Protein AF-A0A7X7QWV7-F1 (afdb_monomer)

Radius of gyration: 15.11 Å; Cα contacts (8 Å, |Δi|>4): 47; chains: 1; bounding box: 38×24×40 Å

Sequence (86 aa):
NICVSSGIPAGIAYLTTAIIVITKGFMNMKKNPFLLPLTCSVTAYFIQGMFNISNNGIAFIFYILMGVIIALSKSNSNKIKLKDNT

Foldseek 3Di:
DCCVPPHPVVVVVVVVLLVVLLVLLVVCCVPPVVSVVLSVVLVVLVVVCVVCVPCPPVVVVSVVSSVVSVVVSVVVVVVVVVVVVD

Mean predicted aligned error: 9.84 Å

pLDDT: mean 70.38, std 12.27, range [39.22, 84.94]

Solvent-accessible surface area (backbone atoms only — not comparable to full-atom values): 4888 Å² total; per-residue (Å²): 107,51,76,85,73,58,37,71,65,52,55,49,54,50,51,53,51,51,52,52,53,44,52,52,24,60,71,44,26,89,80,37,71,73,36,48,63,51,37,50,50,50,50,54,51,48,56,49,45,74,78,44,61,76,55,72,75,56,52,58,55,50,54,52,52,51,51,50,50,51,50,57,53,49,54,51,57,52,55,52,55,56,63,76,74,109

Structure (mmCIF, N/CA/C/O backbone):
data_AF-A0A7X7QWV7-F1
#
_entry.id   AF-A0A7X7QWV7-F1
#
loop_
_atom_site.group_PDB
_atom_site.id
_atom_site.type_symbol
_atom_site.label_atom_id
_atom_site.label_alt_id
_atom_site.label_comp_id
_atom_site.label_asym_id
_atom_site.label_entity_id
_atom_site.label_seq_id
_atom_site.pdbx_PDB_ins_code
_atom_site.Cartn_x
_atom_site.Cartn_y
_atom_site.Cartn_z
_atom_site.occupancy
_atom_site.B_iso_or_equiv
_atom_site.auth_seq_id
_atom_site.auth_comp_id
_atom_site.auth_asym_id
_atom_site.auth_atom_id
_atom_site.pdbx_PDB_model_num
ATOM 1 N N . ASN A 1 1 ? 8.542 2.113 -16.753 1.00 41.31 1 ASN A N 1
ATOM 2 C CA . ASN A 1 1 ? 8.901 3.432 -17.340 1.00 41.31 1 ASN A CA 1
ATOM 3 C C . ASN A 1 1 ? 8.330 4.593 -16.521 1.00 41.31 1 ASN A C 1
ATOM 5 O O . ASN A 1 1 ? 7.487 5.323 -17.013 1.00 41.31 1 ASN A O 1
ATOM 9 N N . ILE A 1 2 ? 8.763 4.778 -15.267 1.0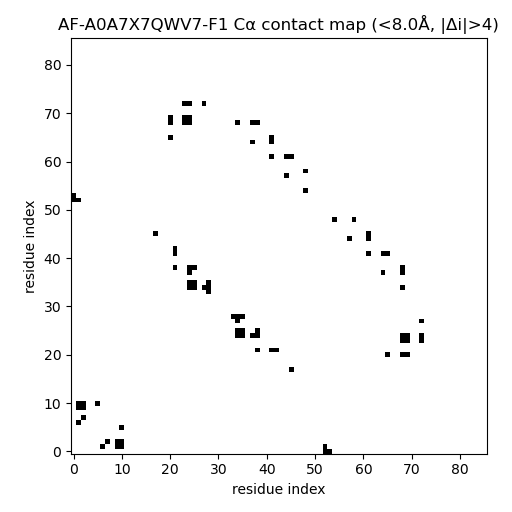0 45.84 2 ILE A N 1
ATOM 10 C CA . ILE A 1 2 ? 8.223 5.849 -14.394 1.00 45.84 2 ILE A CA 1
ATOM 11 C C . ILE A 1 2 ? 9.359 6.744 -13.868 1.00 45.84 2 ILE A C 1
ATOM 13 O O . ILE A 1 2 ? 9.263 7.965 -13.929 1.00 45.84 2 ILE A O 1
ATOM 17 N N . CYS A 1 3 ? 10.506 6.155 -13.505 1.00 39.22 3 CYS A N 1
ATOM 18 C CA . CYS A 1 3 ? 11.705 6.895 -13.084 1.00 39.22 3 CYS A CA 1
ATOM 19 C C . CYS A 1 3 ? 12.386 7.706 -14.201 1.00 39.22 3 CYS A C 1
ATOM 21 O O . CYS A 1 3 ? 13.078 8.670 -13.904 1.00 39.22 3 CYS A O 1
ATOM 23 N N . VAL A 1 4 ? 12.171 7.349 -15.472 1.00 41.44 4 VAL A N 1
ATOM 24 C CA . VAL A 1 4 ? 12.744 8.058 -16.634 1.00 41.44 4 VAL A CA 1
ATOM 25 C C . VAL A 1 4 ? 11.801 9.095 -17.249 1.00 41.44 4 VAL A C 1
ATOM 27 O O . VAL A 1 4 ? 12.270 9.981 -17.948 1.00 41.44 4 VAL A O 1
ATOM 30 N N . SER A 1 5 ? 10.490 9.020 -16.981 1.00 47.16 5 SER A N 1
ATOM 31 C CA . SER A 1 5 ? 9.493 9.872 -17.653 1.00 47.16 5 SER A CA 1
ATOM 32 C C . SER A 1 5 ? 8.828 10.905 -16.742 1.00 47.16 5 SER A C 1
ATOM 34 O O . SER A 1 5 ? 8.350 11.916 -17.244 1.00 47.16 5 SER A O 1
ATOM 36 N N . SER A 1 6 ? 8.771 10.669 -15.428 1.00 52.22 6 SER A N 1
ATOM 37 C CA . SER A 1 6 ? 8.061 11.548 -14.478 1.00 52.22 6 SER A CA 1
ATOM 38 C C . SER A 1 6 ? 8.989 12.194 -13.441 1.00 52.22 6 SER A C 1
ATOM 40 O O . SER A 1 6 ? 8.547 12.990 -12.615 1.00 52.22 6 SER A O 1
ATOM 42 N N . GLY A 1 7 ? 10.283 11.863 -13.503 1.00 55.19 7 GLY A N 1
ATOM 43 C CA . GLY A 1 7 ? 11.322 12.384 -12.624 1.00 55.19 7 GLY A CA 1
ATOM 44 C C . GLY A 1 7 ? 11.265 11.855 -11.185 1.00 55.19 7 GLY A C 1
ATOM 45 O O . GLY A 1 7 ? 10.319 11.200 -10.746 1.00 55.19 7 GLY A O 1
ATOM 46 N N . ILE A 1 8 ? 12.305 12.205 -10.428 1.00 59.84 8 ILE A N 1
ATOM 47 C CA . ILE A 1 8 ? 12.455 11.980 -8.980 1.00 59.84 8 ILE A CA 1
ATOM 48 C C . ILE A 1 8 ? 11.202 12.365 -8.151 1.00 59.84 8 ILE A C 1
ATOM 50 O O . ILE A 1 8 ? 10.872 11.613 -7.230 1.00 59.84 8 ILE A O 1
ATOM 54 N N . PRO A 1 9 ? 10.440 13.441 -8.469 1.00 64.81 9 PRO A N 1
ATOM 55 C CA . PRO A 1 9 ? 9.266 13.831 -7.680 1.00 64.81 9 PRO A CA 1
ATOM 56 C C . PRO A 1 9 ? 8.157 12.773 -7.654 1.00 64.81 9 PRO A C 1
ATOM 58 O O . PRO A 1 9 ? 7.571 12.513 -6.603 1.00 64.81 9 PRO A O 1
ATOM 61 N N . ALA A 1 10 ? 7.886 12.127 -8.791 1.00 64.25 10 ALA A N 1
ATOM 62 C CA . ALA A 1 10 ? 6.844 11.106 -8.886 1.00 64.25 10 ALA A CA 1
ATOM 63 C C . ALA A 1 10 ? 7.223 9.834 -8.112 1.00 64.25 10 ALA A C 1
ATOM 65 O O . ALA A 1 10 ? 6.373 9.227 -7.459 1.00 64.25 10 ALA A O 1
ATOM 66 N N . GLY A 1 11 ? 8.510 9.470 -8.123 1.00 65.31 11 GLY A N 1
ATOM 67 C CA . GLY A 1 11 ? 9.033 8.368 -7.315 1.00 65.31 11 GLY A CA 1
ATOM 68 C C . GLY A 1 11 ? 8.866 8.623 -5.816 1.00 65.31 11 GLY A C 1
ATOM 69 O O . GLY A 1 11 ? 8.401 7.744 -5.091 1.00 65.31 11 GLY A O 1
ATOM 70 N N . ILE A 1 12 ? 9.159 9.845 -5.360 1.00 70.12 12 ILE A N 1
ATOM 71 C CA . ILE A 1 12 ? 8.992 10.243 -3.954 1.00 70.12 12 ILE A CA 1
ATOM 72 C C . ILE A 1 12 ? 7.515 10.210 -3.552 1.00 70.12 12 ILE A C 1
ATOM 74 O O . ILE A 1 12 ? 7.178 9.614 -2.529 1.00 70.12 12 ILE A O 1
ATOM 78 N N . ALA A 1 13 ? 6.613 10.783 -4.354 1.00 72.94 13 ALA A N 1
ATOM 79 C CA . ALA A 1 13 ? 5.178 10.770 -4.058 1.00 72.94 13 ALA A CA 1
ATOM 80 C C . ALA A 1 13 ? 4.625 9.336 -3.943 1.00 72.94 13 ALA A C 1
ATOM 82 O O . ALA A 1 13 ? 3.848 9.033 -3.031 1.00 72.94 13 ALA A O 1
ATOM 83 N N . TYR A 1 14 ? 5.078 8.435 -4.818 1.00 71.94 14 TYR A N 1
ATOM 84 C CA . TYR A 1 14 ? 4.711 7.022 -4.779 1.00 71.94 14 TYR A CA 1
ATOM 85 C C . TYR A 1 14 ? 5.222 6.328 -3.509 1.00 71.94 14 TYR A C 1
ATOM 87 O O . TYR A 1 14 ? 4.450 5.670 -2.808 1.00 71.94 14 TYR A O 1
ATOM 95 N N . LEU A 1 15 ? 6.498 6.535 -3.169 1.00 76.50 15 LEU A N 1
ATOM 96 C CA . LEU A 1 15 ? 7.126 5.984 -1.966 1.00 76.50 15 LEU A CA 1
ATOM 97 C C . LEU A 1 15 ? 6.402 6.452 -0.696 1.00 76.50 15 LEU A C 1
ATOM 99 O O . LEU A 1 15 ? 6.063 5.652 0.174 1.00 76.50 15 LEU A O 1
ATOM 103 N N . THR A 1 16 ? 6.108 7.750 -0.623 1.00 79.81 16 THR A N 1
ATOM 104 C CA . THR A 1 16 ? 5.444 8.363 0.534 1.00 79.81 16 THR A 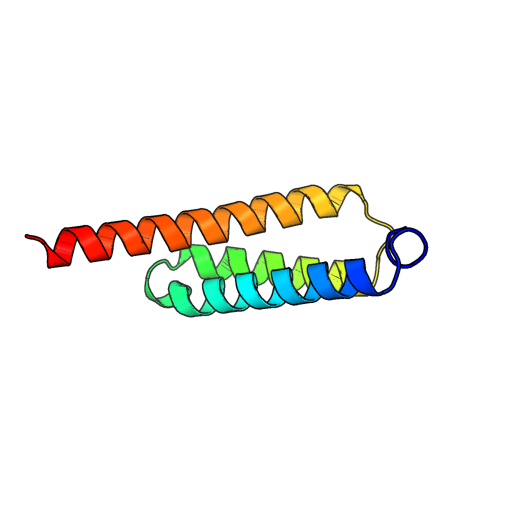CA 1
ATOM 105 C C . THR A 1 16 ? 4.030 7.810 0.700 1.00 79.81 16 THR A C 1
ATOM 107 O O . THR A 1 16 ? 3.633 7.427 1.800 1.00 79.81 16 THR A O 1
ATOM 110 N N . THR A 1 17 ? 3.284 7.684 -0.402 1.00 79.12 17 THR A N 1
ATOM 111 C CA . THR A 1 17 ? 1.930 7.112 -0.393 1.00 79.12 17 THR A CA 1
ATOM 112 C C . THR A 1 17 ? 1.955 5.650 0.062 1.00 79.12 17 THR A C 1
ATOM 114 O O . THR A 1 17 ? 1.176 5.270 0.938 1.00 79.12 17 THR A O 1
ATOM 117 N N . ALA A 1 18 ? 2.890 4.845 -0.456 1.00 79.69 18 ALA A N 1
ATOM 118 C CA . ALA A 1 18 ? 3.114 3.458 -0.039 1.00 79.69 18 ALA A CA 1
ATOM 119 C C . ALA A 1 18 ? 3.351 3.315 1.460 1.00 79.69 18 ALA 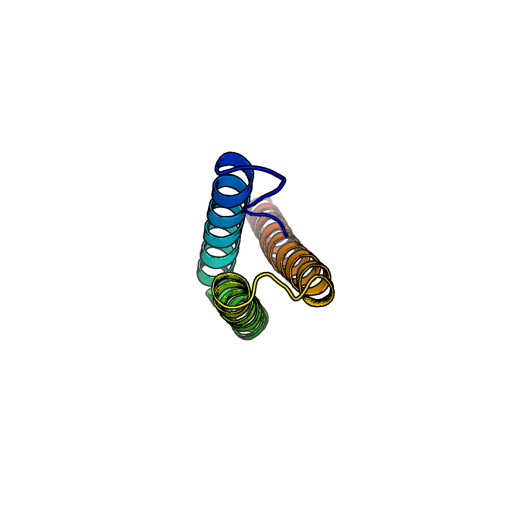A C 1
ATOM 121 O O . ALA A 1 18 ? 2.642 2.554 2.126 1.00 79.69 18 ALA A O 1
ATOM 122 N N . ILE A 1 19 ? 4.277 4.100 2.004 1.00 82.88 19 ILE A N 1
ATOM 123 C CA . ILE A 1 19 ? 4.612 4.068 3.428 1.00 82.88 19 ILE A CA 1
ATOM 124 C C . ILE A 1 19 ? 3.392 4.435 4.285 1.00 82.88 19 ILE A C 1
ATOM 126 O O . ILE A 1 19 ? 3.108 3.750 5.272 1.00 82.88 19 ILE A O 1
ATOM 130 N N . ILE A 1 20 ? 2.624 5.461 3.900 1.00 83.69 20 ILE A N 1
ATOM 131 C CA . ILE A 1 20 ? 1.424 5.882 4.639 1.00 83.69 20 ILE A CA 1
ATOM 132 C C . ILE A 1 20 ? 0.376 4.763 4.675 1.00 83.69 20 ILE A C 1
ATOM 134 O O . ILE A 1 20 ? -0.173 4.470 5.742 1.00 83.69 20 ILE A O 1
ATOM 138 N N . VAL A 1 21 ? 0.094 4.122 3.537 1.00 83.25 21 VAL A N 1
ATOM 139 C CA . VAL A 1 21 ? -0.929 3.065 3.473 1.00 83.25 21 VAL A CA 1
ATOM 140 C C . VAL A 1 21 ? -0.493 1.815 4.227 1.00 83.25 21 VAL A C 1
ATOM 142 O O . VAL A 1 21 ? -1.302 1.261 4.972 1.00 83.25 21 VAL A O 1
ATOM 145 N N . ILE A 1 22 ? 0.775 1.411 4.116 1.00 82.81 22 ILE A N 1
ATOM 146 C CA . ILE A 1 22 ? 1.318 0.272 4.870 1.00 82.81 22 ILE A CA 1
ATOM 147 C C . ILE A 1 22 ? 1.221 0.543 6.375 1.00 82.81 22 ILE A C 1
ATOM 149 O O . ILE A 1 22 ? 0.696 -0.285 7.120 1.00 82.81 22 ILE A O 1
ATOM 153 N N . THR A 1 23 ? 1.635 1.733 6.819 1.00 81.81 23 THR A N 1
ATOM 154 C CA . THR A 1 23 ? 1.578 2.121 8.236 1.00 81.81 23 THR A CA 1
ATOM 155 C C . THR A 1 23 ? 0.137 2.118 8.749 1.00 81.81 23 THR A C 1
ATOM 157 O O . THR A 1 23 ? -0.148 1.558 9.809 1.00 81.81 23 THR A O 1
ATOM 160 N N . LYS A 1 24 ? -0.814 2.662 7.977 1.00 80.38 24 LYS A N 1
ATOM 161 C CA . LYS A 1 24 ? -2.239 2.630 8.346 1.00 80.38 24 LYS A CA 1
ATOM 162 C C . LYS A 1 24 ? -2.838 1.226 8.334 1.00 80.38 24 LYS A C 1
ATOM 164 O O . LYS A 1 24 ? -3.713 0.956 9.163 1.00 80.38 24 LYS A O 1
ATOM 169 N N . GLY A 1 25 ? -2.388 0.355 7.433 1.00 79.38 25 GLY A N 1
ATOM 170 C CA . GLY A 1 25 ? -2.759 -1.058 7.399 1.00 79.38 25 GLY A CA 1
ATOM 171 C C . GLY A 1 25 ? -2.330 -1.767 8.681 1.00 79.38 25 GLY A C 1
ATOM 172 O O . GLY A 1 25 ? -3.178 -2.308 9.392 1.00 79.38 25 GLY A O 1
ATOM 173 N N . PHE A 1 26 ? -1.052 -1.643 9.052 1.00 79.50 26 PHE A N 1
ATOM 174 C CA . PHE A 1 26 ? -0.501 -2.208 10.289 1.00 79.50 26 PHE A CA 1
ATOM 175 C C . PHE A 1 26 ? -1.174 -1.662 11.554 1.00 79.50 26 PHE A C 1
ATOM 177 O O . PHE A 1 26 ? -1.564 -2.440 12.425 1.00 79.50 26 PHE A O 1
ATOM 184 N N . MET A 1 27 ? -1.393 -0.347 11.655 1.00 79.19 27 MET A N 1
ATOM 185 C CA . M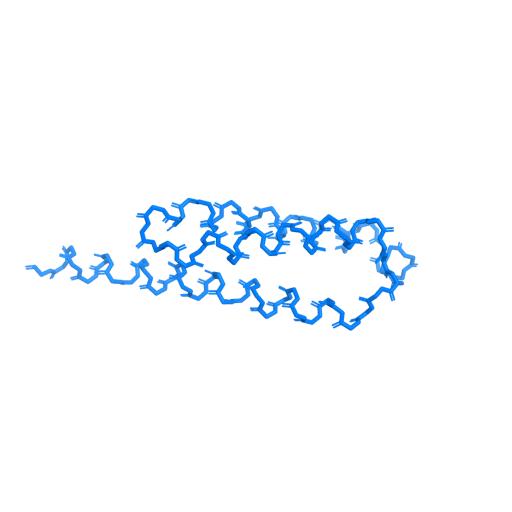ET A 1 27 ? -2.057 0.250 12.825 1.00 79.19 27 MET A CA 1
ATOM 186 C C . MET A 1 27 ? -3.503 -0.239 13.009 1.00 79.19 27 MET A C 1
ATOM 188 O O . MET A 1 27 ? -3.985 -0.326 14.139 1.00 79.19 27 MET A O 1
ATOM 192 N N . ASN A 1 28 ? -4.204 -0.571 11.919 1.00 75.81 28 ASN A N 1
ATOM 193 C CA . ASN A 1 28 ? -5.590 -1.042 11.969 1.00 75.81 28 ASN A CA 1
ATOM 194 C C . ASN A 1 28 ? -5.733 -2.575 11.959 1.00 75.81 28 ASN A C 1
ATOM 196 O O . ASN A 1 28 ? -6.852 -3.062 12.135 1.00 75.81 28 ASN A O 1
ATOM 200 N N . MET A 1 29 ? -4.640 -3.342 11.848 1.00 73.75 29 MET A N 1
ATOM 201 C CA . MET A 1 29 ? -4.677 -4.815 11.911 1.00 73.75 29 MET A CA 1
ATOM 202 C C . MET A 1 29 ? -5.307 -5.343 13.199 1.00 73.75 29 MET A C 1
ATOM 204 O O . MET A 1 29 ? -6.038 -6.327 13.156 1.00 73.75 29 MET A O 1
ATOM 208 N N . LYS A 1 30 ? -5.095 -4.664 14.337 1.00 67.19 30 LYS A N 1
ATOM 209 C CA . LYS A 1 30 ? -5.698 -5.059 15.624 1.00 67.19 30 LYS A CA 1
ATOM 210 C C . LYS A 1 30 ? -7.232 -5.029 15.613 1.00 67.19 30 LYS A C 1
ATOM 212 O O . LYS A 1 30 ? -7.848 -5.657 16.464 1.00 67.19 30 LYS A O 1
ATOM 217 N N . LYS A 1 31 ? -7.850 -4.290 14.684 1.00 70.19 31 LYS A N 1
ATOM 218 C CA . LYS A 1 31 ? -9.311 -4.133 14.589 1.00 70.19 31 LYS A CA 1
ATOM 219 C C . LYS A 1 31 ? -9.947 -5.036 13.537 1.00 70.19 31 LYS A C 1
ATOM 221 O O . LYS A 1 31 ? -11.122 -5.351 13.665 1.00 70.19 31 LYS A O 1
ATOM 226 N N . ASN A 1 32 ? -9.214 -5.418 12.490 1.00 69.19 32 ASN A N 1
ATOM 227 C CA . ASN A 1 32 ? -9.710 -6.314 11.446 1.00 69.19 32 ASN A CA 1
ATOM 228 C C . ASN A 1 32 ? -8.589 -7.257 10.975 1.00 69.19 32 ASN A C 1
ATOM 230 O O . ASN A 1 32 ? -7.661 -6.790 10.309 1.00 69.19 32 ASN A O 1
ATOM 234 N N . PRO A 1 33 ? -8.683 -8.575 11.237 1.00 74.31 33 PRO A N 1
ATOM 235 C CA . PRO A 1 33 ? -7.648 -9.536 10.848 1.00 74.31 33 PRO A CA 1
ATOM 236 C C . PRO A 1 33 ? -7.475 -9.641 9.323 1.00 74.31 33 PRO A C 1
ATOM 238 O O . PRO A 1 33 ? -6.390 -9.962 8.853 1.00 74.31 33 PRO A O 1
ATOM 241 N N . PHE A 1 34 ? -8.493 -9.270 8.535 1.00 74.31 34 PHE A N 1
ATOM 242 C CA . PHE A 1 34 ? -8.412 -9.190 7.069 1.00 74.31 34 PHE A CA 1
ATOM 243 C C . PHE A 1 34 ? -7.415 -8.142 6.547 1.00 74.31 34 PHE A C 1
ATOM 245 O O . PHE A 1 34 ? -6.949 -8.259 5.416 1.00 74.31 34 PHE A O 1
ATOM 252 N N . LEU A 1 35 ? -7.037 -7.143 7.354 1.00 75.75 35 LEU A N 1
ATOM 253 C CA . LEU A 1 35 ? -6.012 -6.163 6.972 1.00 75.75 35 LEU A CA 1
ATOM 254 C C . LEU A 1 35 ? -4.600 -6.763 6.972 1.00 75.75 35 LEU A C 1
ATOM 256 O O . LEU A 1 35 ? -3.729 -6.226 6.289 1.00 75.75 35 LEU A O 1
ATOM 260 N N . LEU A 1 36 ? -4.368 -7.867 7.694 1.00 78.75 36 LEU A N 1
ATOM 261 C CA . LEU A 1 36 ? -3.071 -8.547 7.765 1.00 78.75 36 LEU A CA 1
ATOM 262 C C . LEU A 1 36 ? -2.605 -9.061 6.389 1.00 78.75 36 LEU A C 1
ATOM 264 O O . LEU A 1 36 ? -1.573 -8.582 5.905 1.00 78.75 36 LEU A O 1
ATOM 268 N N . PRO A 1 37 ? -3.358 -9.949 5.707 1.00 82.00 37 PRO A N 1
ATOM 269 C CA . PRO A 1 37 ? -2.969 -10.439 4.386 1.00 82.00 37 PRO A CA 1
ATOM 270 C C . PRO A 1 37 ? -2.973 -9.329 3.326 1.00 82.00 37 PRO A C 1
ATOM 272 O O . PRO A 1 37 ? -2.117 -9.325 2.445 1.00 82.00 37 PRO A O 1
ATOM 275 N N . LEU A 1 38 ? -3.872 -8.343 3.436 1.00 82.25 38 LEU A N 1
ATOM 276 C CA . LEU A 1 38 ? -3.954 -7.209 2.506 1.00 82.25 38 LEU A CA 1
ATOM 277 C C . LEU A 1 38 ? -2.710 -6.317 2.577 1.00 82.25 38 LEU A C 1
ATOM 279 O O . LEU 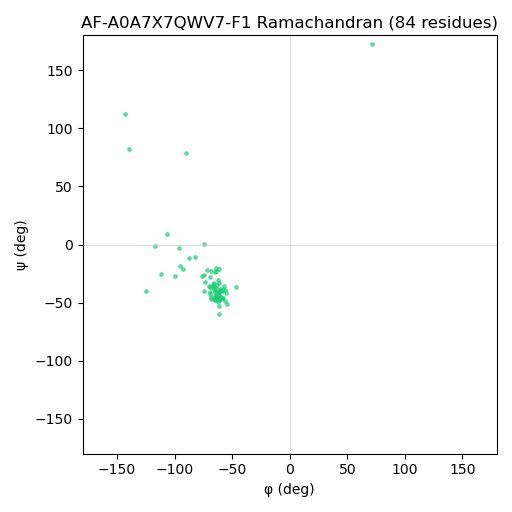A 1 38 ? -2.115 -5.993 1.552 1.00 82.25 38 LEU A O 1
ATOM 283 N N . THR A 1 39 ? -2.273 -5.964 3.786 1.00 82.56 39 THR A N 1
ATOM 284 C CA . THR A 1 39 ? -1.071 -5.139 3.982 1.00 82.56 39 THR A CA 1
ATOM 285 C C . THR A 1 39 ? 0.192 -5.911 3.589 1.00 82.56 39 THR A C 1
ATOM 287 O O . THR A 1 39 ? 1.104 -5.334 2.994 1.00 82.56 39 THR A O 1
ATOM 290 N N . CYS A 1 40 ? 0.232 -7.223 3.853 1.00 82.94 40 CYS A N 1
ATOM 291 C CA . CYS A 1 40 ? 1.315 -8.104 3.412 1.00 82.94 40 CYS A CA 1
ATOM 292 C C . CYS A 1 40 ? 1.415 -8.155 1.879 1.00 82.94 40 CYS A C 1
ATOM 294 O O . CYS A 1 40 ? 2.492 -7.930 1.330 1.00 82.94 40 CYS A O 1
ATOM 296 N N . SER A 1 41 ? 0.286 -8.344 1.188 1.00 84.44 41 SER A N 1
ATOM 297 C CA . SER A 1 41 ? 0.220 -8.342 -0.276 1.00 84.44 41 SER A CA 1
ATOM 298 C C . SER A 1 41 ? 0.693 -7.008 -0.863 1.00 84.44 41 SER A C 1
ATOM 300 O O . SER A 1 41 ? 1.564 -6.997 -1.729 1.00 84.44 41 SER A O 1
ATOM 302 N N . VAL A 1 42 ? 0.215 -5.877 -0.331 1.00 83.81 42 VAL A N 1
ATOM 303 C CA . VAL A 1 42 ? 0.649 -4.535 -0.763 1.00 83.81 42 VAL A CA 1
ATOM 304 C C . VAL A 1 42 ? 2.153 -4.328 -0.545 1.00 83.81 42 VAL A C 1
ATOM 306 O O . VAL A 1 42 ? 2.819 -3.768 -1.411 1.00 83.81 42 VAL A O 1
ATOM 309 N N . THR A 1 43 ? 2.712 -4.823 0.562 1.00 82.50 43 THR A N 1
ATOM 310 C CA . THR A 1 43 ? 4.155 -4.727 0.850 1.00 82.50 43 THR A CA 1
ATOM 311 C C . THR A 1 43 ? 4.980 -5.581 -0.113 1.00 82.50 43 THR A C 1
ATOM 313 O O . THR A 1 43 ? 5.966 -5.101 -0.670 1.00 82.50 43 THR A O 1
ATOM 316 N N . ALA A 1 44 ? 4.560 -6.822 -0.366 1.00 82.38 44 ALA A N 1
ATOM 317 C CA 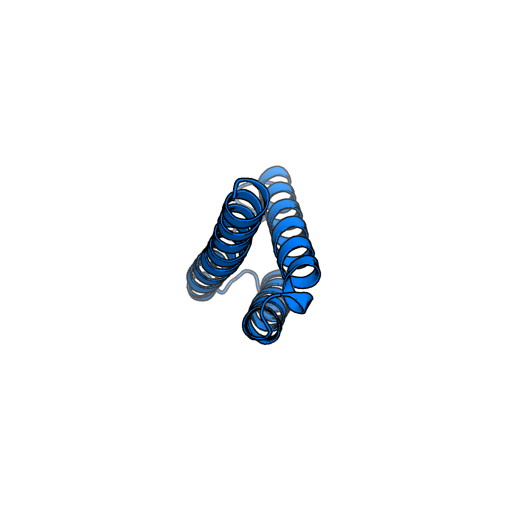. ALA A 1 44 ? 5.222 -7.713 -1.315 1.00 82.38 44 ALA A CA 1
ATOM 318 C C . ALA A 1 44 ? 5.192 -7.140 -2.742 1.00 82.38 44 ALA A C 1
ATOM 320 O O . ALA A 1 44 ? 6.218 -7.128 -3.422 1.00 82.38 44 ALA A O 1
ATOM 321 N N . TYR A 1 45 ? 4.051 -6.584 -3.167 1.00 78.38 45 TYR A N 1
ATOM 322 C CA . TYR A 1 45 ? 3.924 -5.900 -4.457 1.00 78.38 45 TYR A CA 1
ATOM 323 C C . TYR A 1 45 ? 4.786 -4.645 -4.548 1.00 78.38 45 TYR A C 1
ATOM 325 O O . TYR A 1 45 ? 5.369 -4.374 -5.595 1.00 78.38 45 TYR A O 1
ATOM 333 N N . PHE A 1 46 ? 4.902 -3.889 -3.459 1.00 78.75 46 PHE A N 1
ATOM 334 C CA . PHE A 1 46 ? 5.756 -2.712 -3.417 1.00 78.75 46 PHE A CA 1
ATOM 335 C C . PHE A 1 46 ? 7.236 -3.073 -3.584 1.00 78.75 46 PHE A C 1
ATOM 337 O O . PHE A 1 46 ? 7.915 -2.485 -4.425 1.00 78.75 46 PHE A O 1
ATOM 344 N N . ILE A 1 47 ? 7.715 -4.086 -2.853 1.00 79.12 47 ILE A N 1
ATOM 345 C CA . ILE A 1 47 ? 9.080 -4.613 -2.996 1.00 79.12 47 ILE A CA 1
ATOM 346 C C . ILE A 1 47 ? 9.292 -5.113 -4.431 1.00 79.12 47 ILE A C 1
ATOM 348 O O . ILE A 1 47 ? 10.282 -4.760 -5.068 1.00 79.12 47 ILE A O 1
ATOM 352 N N . GLN A 1 48 ? 8.332 -5.857 -4.986 1.00 76.94 48 GLN A N 1
ATOM 353 C CA . GLN A 1 48 ? 8.397 -6.343 -6.365 1.00 76.94 48 GLN A CA 1
ATOM 354 C C . GLN A 1 48 ? 8.468 -5.194 -7.390 1.00 76.94 48 GLN A C 1
ATOM 356 O O . GLN A 1 48 ? 9.235 -5.279 -8.348 1.00 76.94 48 GLN A O 1
ATOM 361 N N . GLY A 1 49 ? 7.740 -4.096 -7.166 1.00 71.88 49 GLY A N 1
ATOM 362 C CA . GLY A 1 49 ? 7.777 -2.896 -8.007 1.00 71.88 49 GLY A CA 1
ATOM 363 C C . GLY A 1 49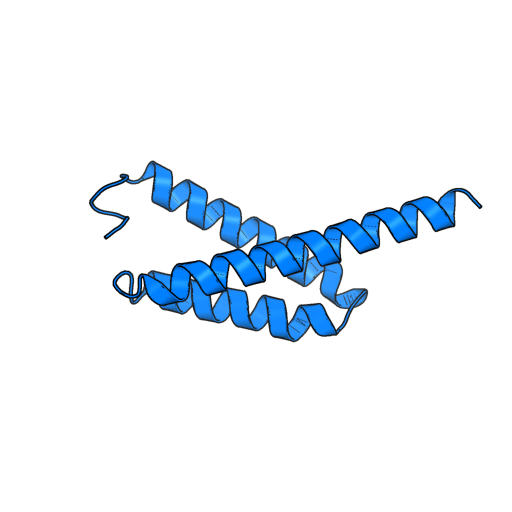 ? 9.088 -2.105 -7.923 1.00 71.88 49 GLY A C 1
ATOM 364 O O . GLY A 1 49 ? 9.472 -1.478 -8.910 1.00 71.88 49 GLY A O 1
ATOM 365 N N . MET A 1 50 ? 9.803 -2.167 -6.792 1.00 69.56 50 MET A N 1
ATOM 366 C CA . MET A 1 50 ? 11.138 -1.561 -6.642 1.00 69.56 50 MET A CA 1
ATOM 367 C C . MET A 1 50 ? 12.203 -2.299 -7.465 1.00 69.56 50 MET A C 1
ATOM 369 O O . MET A 1 50 ? 13.089 -1.659 -8.025 1.00 69.56 50 MET A O 1
ATOM 373 N N . PHE A 1 51 ? 12.103 -3.628 -7.573 1.00 69.94 51 PHE A N 1
ATOM 374 C CA . PHE A 1 51 ? 13.065 -4.449 -8.321 1.00 69.94 51 PHE A CA 1
ATOM 375 C C . PHE A 1 51 ? 12.671 -4.692 -9.787 1.00 69.94 51 PHE A C 1
ATOM 377 O O . PHE A 1 51 ? 13.539 -4.990 -10.605 1.00 69.94 51 PHE A O 1
ATOM 384 N N . ASN A 1 52 ? 11.390 -4.558 -10.154 1.00 67.69 52 ASN A N 1
ATOM 385 C CA . ASN A 1 52 ? 10.921 -4.775 -11.525 1.00 67.69 52 ASN A CA 1
ATOM 386 C C . ASN A 1 52 ? 9.870 -3.735 -11.954 1.00 67.69 52 ASN A C 1
ATOM 388 O O . ASN A 1 52 ? 8.662 -3.975 -11.955 1.00 67.69 52 ASN A O 1
ATOM 392 N N . ILE A 1 53 ? 10.354 -2.566 -12.380 1.00 59.41 53 ILE A N 1
ATOM 393 C CA . ILE A 1 53 ? 9.532 -1.402 -12.756 1.00 59.41 53 ILE A CA 1
ATOM 394 C C . ILE A 1 53 ? 8.818 -1.543 -14.117 1.00 59.41 53 ILE A C 1
ATOM 396 O O . ILE A 1 53 ? 8.149 -0.612 -14.580 1.00 59.41 53 ILE A O 1
ATOM 400 N N . SER A 1 54 ? 9.005 -2.681 -14.794 1.00 52.03 54 SER A N 1
ATOM 401 C CA . SER A 1 54 ? 8.485 -2.948 -16.140 1.00 52.03 54 SER A CA 1
ATOM 402 C C . SER A 1 54 ? 7.068 -3.532 -16.134 1.00 52.03 54 SER A C 1
ATOM 404 O O . SER A 1 54 ? 6.403 -3.564 -17.168 1.00 52.03 54 SER A O 1
ATOM 406 N N . ASN A 1 55 ? 6.553 -3.958 -14.975 1.00 58.25 55 ASN A N 1
ATOM 407 C CA . ASN A 1 55 ? 5.249 -4.610 -14.922 1.00 58.25 55 ASN A CA 1
ATOM 408 C C . ASN A 1 55 ? 4.086 -3.624 -14.716 1.00 58.25 55 ASN A C 1
ATOM 410 O O . ASN A 1 55 ? 3.548 -3.466 -13.618 1.00 58.25 55 ASN A O 1
ATOM 414 N N . ASN A 1 56 ? 3.688 -2.960 -15.804 1.00 59.78 56 ASN A N 1
ATOM 415 C CA . ASN A 1 56 ? 2.631 -1.943 -15.801 1.00 59.78 56 ASN A CA 1
ATOM 416 C C . ASN A 1 56 ? 1.238 -2.505 -15.437 1.00 59.78 56 ASN A C 1
ATOM 418 O O . ASN A 1 56 ? 0.389 -1.766 -14.950 1.00 59.78 56 ASN A O 1
ATOM 422 N N . GLY A 1 57 ? 0.997 -3.807 -15.642 1.00 61.75 57 GLY A N 1
ATOM 423 C CA . GLY A 1 57 ? -0.289 -4.446 -15.332 1.00 61.75 57 GLY A CA 1
ATOM 424 C C . GLY A 1 57 ? -0.532 -4.633 -13.831 1.00 61.75 57 GLY A C 1
ATOM 425 O O . GLY A 1 57 ? -1.662 -4.516 -13.361 1.00 61.75 57 GLY A O 1
ATOM 426 N N . ILE A 1 58 ? 0.533 -4.856 -13.058 1.00 66.31 58 ILE A N 1
ATOM 427 C CA . ILE A 1 58 ? 0.440 -5.093 -11.609 1.00 66.31 58 ILE A CA 1
ATOM 428 C C . ILE A 1 58 ? 0.192 -3.793 -10.835 1.00 66.31 58 ILE A C 1
ATOM 430 O O . ILE A 1 58 ? -0.442 -3.809 -9.778 1.00 66.31 58 ILE A O 1
ATOM 434 N N . ALA A 1 59 ? 0.627 -2.653 -11.378 1.00 70.00 59 ALA A N 1
ATOM 435 C CA . ALA A 1 59 ? 0.447 -1.349 -10.745 1.00 70.00 59 ALA A CA 1
ATOM 436 C C . ALA A 1 59 ? -1.034 -1.047 -10.449 1.00 70.00 59 ALA A C 1
ATOM 438 O O . ALA A 1 59 ? -1.362 -0.561 -9.368 1.00 70.00 59 ALA A O 1
ATOM 439 N N . PHE A 1 60 ? -1.949 -1.406 -11.353 1.00 71.94 60 PHE A N 1
ATOM 440 C CA . PHE A 1 60 ? -3.388 -1.211 -11.145 1.00 71.94 60 PHE A CA 1
ATOM 441 C C . PHE A 1 60 ? -3.919 -1.997 -9.941 1.00 71.94 60 PHE A C 1
ATOM 443 O O . PHE A 1 60 ? -4.663 -1.455 -9.125 1.00 71.94 60 PHE A O 1
ATOM 450 N N . ILE A 1 61 ? -3.492 -3.252 -9.790 1.00 77.94 61 ILE A N 1
ATOM 451 C CA . ILE A 1 61 ? -3.885 -4.118 -8.670 1.00 77.94 61 ILE A CA 1
ATOM 452 C C . ILE A 1 61 ? -3.356 -3.551 -7.349 1.00 77.94 61 ILE A C 1
ATOM 454 O O . ILE A 1 61 ? -4.087 -3.509 -6.358 1.00 77.94 61 ILE A O 1
ATOM 458 N N . PHE A 1 62 ? -2.126 -3.034 -7.347 1.00 79.75 62 PHE A N 1
ATOM 459 C CA . PHE A 1 62 ? -1.546 -2.355 -6.189 1.00 79.75 62 PHE A CA 1
ATOM 460 C C . PHE A 1 62 ? -2.389 -1.149 -5.737 1.00 79.75 62 PHE A C 1
ATOM 462 O O . PHE A 1 62 ? -2.704 -1.030 -4.550 1.00 79.75 62 PHE A O 1
ATOM 469 N N . TYR A 1 63 ? -2.821 -0.292 -6.670 1.00 78.50 63 TYR A N 1
ATOM 470 C CA . TYR A 1 63 ? -3.670 0.861 -6.349 1.00 78.50 63 TYR A CA 1
ATOM 471 C C . TYR A 1 63 ? -5.063 0.463 -5.846 1.00 78.50 63 TYR A C 1
ATOM 473 O O . TYR A 1 63 ? -5.576 1.085 -4.912 1.00 78.50 63 TYR A O 1
ATOM 481 N N . ILE A 1 64 ? -5.664 -0.590 -6.409 1.00 83.06 64 ILE A N 1
ATOM 482 C CA . ILE A 1 64 ? -6.952 -1.117 -5.933 1.00 83.06 64 ILE A CA 1
ATOM 483 C C . ILE A 1 64 ? -6.813 -1.611 -4.489 1.00 83.06 64 ILE A C 1
ATOM 485 O O . ILE A 1 64 ? -7.596 -1.214 -3.624 1.00 83.06 64 ILE A O 1
ATOM 489 N N . LEU A 1 65 ? -5.789 -2.420 -4.201 1.00 83.44 65 LEU A N 1
ATOM 490 C CA . LEU A 1 65 ? -5.542 -2.947 -2.856 1.00 83.44 65 LEU A CA 1
ATOM 491 C C . LEU A 1 65 ? -5.267 -1.826 -1.846 1.00 83.44 65 LEU A C 1
ATOM 493 O O . LEU A 1 65 ? -5.815 -1.847 -0.743 1.00 83.44 65 LEU A O 1
ATOM 497 N N . MET A 1 66 ? -4.499 -0.803 -2.230 1.00 82.44 66 MET A N 1
ATOM 498 C CA . MET A 1 66 ? -4.337 0.407 -1.421 1.00 82.44 66 MET A CA 1
ATOM 499 C C . MET A 1 66 ? -5.674 1.077 -1.090 1.00 82.44 66 MET A C 1
ATOM 501 O O . MET A 1 66 ? -5.929 1.413 0.069 1.00 82.44 66 MET A O 1
ATOM 505 N N . GLY A 1 67 ? -6.529 1.268 -2.099 1.00 81.94 67 GLY A N 1
ATOM 506 C CA . GLY A 1 67 ? -7.849 1.872 -1.933 1.00 81.94 67 GLY A CA 1
ATOM 507 C C . GLY A 1 67 ? -8.726 1.082 -0.962 1.00 81.94 67 GLY A C 1
ATOM 508 O O . GLY A 1 67 ? -9.372 1.675 -0.096 1.00 81.94 67 GLY A O 1
ATOM 509 N N . VAL A 1 68 ? -8.677 -0.251 -1.030 1.00 84.94 68 VAL A N 1
ATOM 510 C CA . VAL A 1 68 ? -9.395 -1.144 -0.107 1.00 84.94 68 VAL A CA 1
ATOM 511 C C . VAL A 1 68 ? -8.894 -0.982 1.333 1.00 84.94 68 VAL A C 1
ATOM 513 O O . VAL A 1 68 ? -9.714 -0.846 2.243 1.00 84.94 68 VAL A O 1
ATOM 516 N N . ILE A 1 69 ? -7.575 -0.915 1.562 1.00 82.81 69 ILE A N 1
ATOM 517 C CA . ILE A 1 69 ? -7.008 -0.673 2.905 1.00 82.81 69 ILE A CA 1
ATOM 518 C C . ILE A 1 69 ? -7.495 0.669 3.463 1.00 82.81 69 ILE A C 1
ATOM 520 O O . ILE A 1 69 ? -7.931 0.741 4.616 1.00 82.81 69 ILE A O 1
ATOM 524 N N . ILE A 1 70 ? -7.464 1.729 2.651 1.00 82.56 70 ILE A N 1
ATOM 525 C CA . ILE A 1 70 ? -7.914 3.066 3.063 1.00 82.56 70 ILE A CA 1
ATOM 526 C C . ILE A 1 70 ? -9.417 3.064 3.371 1.00 82.56 70 ILE A C 1
ATOM 528 O O . ILE A 1 70 ? -9.829 3.613 4.397 1.00 82.56 70 ILE A O 1
ATOM 532 N N . ALA A 1 71 ? -10.238 2.430 2.532 1.00 82.50 71 ALA A N 1
ATOM 533 C CA . ALA A 1 71 ? -11.683 2.344 2.723 1.00 82.50 71 ALA A CA 1
ATOM 534 C C . ALA A 1 71 ? -12.051 1.568 3.999 1.00 82.50 71 ALA A C 1
ATOM 536 O O . ALA A 1 71 ? -12.856 2.047 4.802 1.00 82.50 71 ALA A O 1
ATOM 537 N N . LEU A 1 72 ? -11.415 0.417 4.239 1.00 79.12 72 LEU A N 1
ATOM 538 C CA . LEU A 1 72 ? -11.625 -0.387 5.449 1.00 79.12 72 LEU A CA 1
ATOM 539 C C . LEU A 1 72 ? -11.129 0.327 6.714 1.00 79.12 72 LEU A C 1
ATOM 541 O O . LEU A 1 72 ? -11.770 0.258 7.769 1.00 79.12 72 LEU A O 1
ATOM 545 N N . SER A 1 73 ? -10.020 1.059 6.608 1.00 73.94 73 SER A N 1
ATOM 546 C CA . SER A 1 73 ? -9.496 1.900 7.686 1.00 73.94 73 SER A CA 1
ATOM 547 C C . SER A 1 73 ? -10.450 3.062 8.016 1.00 73.94 73 SER A C 1
ATOM 549 O O . SER A 1 73 ? -10.761 3.299 9.187 1.00 73.94 73 SER A O 1
ATOM 551 N N . LYS A 1 74 ? -10.993 3.751 6.999 1.00 75.00 74 LYS A N 1
ATOM 552 C CA . LYS A 1 74 ? -11.933 4.875 7.167 1.00 75.00 74 LYS A CA 1
ATOM 553 C C . LYS A 1 74 ? -13.298 4.427 7.691 1.00 75.00 74 LYS A C 1
ATOM 555 O O . LYS A 1 74 ? -13.831 5.073 8.593 1.00 75.00 74 LYS A O 1
ATOM 560 N N . SER A 1 75 ? -13.837 3.322 7.171 1.00 67.69 75 SER A N 1
ATOM 561 C CA . SER A 1 75 ? -15.099 2.732 7.643 1.00 67.69 75 SER A CA 1
ATOM 562 C C . SER A 1 75 ? -15.040 2.437 9.146 1.00 67.69 75 SER A C 1
ATOM 564 O O . SER A 1 75 ? -15.949 2.794 9.897 1.00 67.69 75 SER A O 1
ATOM 566 N N . ASN A 1 76 ? -13.905 1.919 9.626 1.00 61.50 76 ASN A N 1
ATOM 567 C CA . ASN A 1 76 ? -13.690 1.705 11.057 1.00 61.50 76 ASN A CA 1
ATOM 568 C C . ASN A 1 76 ? -13.651 2.998 11.879 1.00 61.50 76 ASN A C 1
ATOM 570 O O . ASN A 1 76 ? -14.220 3.040 12.968 1.00 61.50 76 ASN A O 1
ATOM 574 N N . SER A 1 77 ? -13.009 4.058 11.381 1.00 58.28 77 SER A N 1
ATOM 575 C CA . SER A 1 77 ? -12.984 5.344 12.091 1.00 58.28 77 SER A CA 1
ATOM 576 C C . SER A 1 77 ? -14.387 5.932 12.272 1.00 58.28 77 SER A C 1
ATOM 578 O O . SER A 1 77 ? -14.644 6.586 13.280 1.00 58.28 77 SER A O 1
ATOM 580 N N . ASN A 1 78 ? -15.290 5.697 11.316 1.00 58.69 78 ASN A N 1
ATOM 581 C CA . ASN A 1 78 ? -16.671 6.165 11.389 1.00 58.69 78 ASN A CA 1
ATOM 582 C C . ASN A 1 78 ? -17.502 5.345 12.396 1.00 58.69 78 ASN A C 1
ATOM 584 O O . ASN A 1 78 ? -18.223 5.928 13.201 1.00 58.69 78 ASN A O 1
ATOM 588 N N . LYS A 1 79 ? -17.317 4.015 12.444 1.00 56.34 79 LYS A N 1
ATOM 589 C CA . LYS A 1 79 ? -17.981 3.159 13.446 1.00 56.34 79 LYS A CA 1
ATOM 590 C C . LYS A 1 79 ? -17.578 3.476 14.889 1.00 56.34 79 LYS A C 1
ATOM 592 O O . LYS A 1 79 ? -18.417 3.384 15.776 1.00 56.34 79 LYS A O 1
ATOM 597 N N . ILE A 1 80 ? -16.322 3.857 15.127 1.00 56.56 80 ILE A N 1
ATOM 598 C CA . ILE A 1 80 ? -15.861 4.271 16.465 1.00 56.56 80 ILE A CA 1
ATOM 599 C C . ILE A 1 80 ? -16.517 5.594 16.858 1.00 56.56 80 ILE A C 1
ATOM 601 O O . ILE A 1 80 ? -17.118 5.672 17.920 1.00 56.56 80 ILE A O 1
ATOM 605 N N . LYS A 1 81 ? -16.522 6.585 15.954 1.00 53.69 81 LYS A N 1
ATOM 606 C CA . LYS A 1 81 ? -17.204 7.861 16.203 1.00 53.69 81 LYS A CA 1
ATOM 607 C C . LYS A 1 81 ? -18.698 7.692 16.493 1.00 53.69 81 LYS A C 1
ATOM 609 O O . LYS A 1 81 ? -19.204 8.389 17.355 1.00 53.69 81 LYS A O 1
ATOM 614 N N . LEU A 1 82 ? -19.400 6.777 15.827 1.00 55.09 82 LEU A N 1
ATOM 615 C CA . LEU A 1 82 ? -20.811 6.494 16.128 1.00 55.09 82 LEU A CA 1
ATOM 616 C C . LEU A 1 82 ? -21.017 5.886 17.524 1.00 55.09 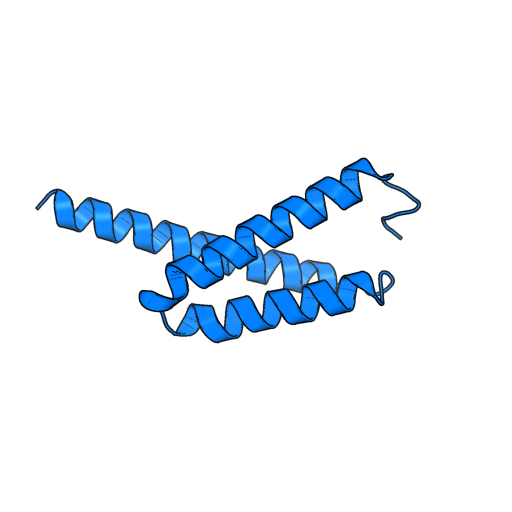82 LEU A C 1
ATOM 618 O O . LEU A 1 82 ? -21.999 6.208 18.182 1.00 55.09 82 LEU A O 1
ATOM 622 N N . LYS A 1 83 ? -20.083 5.050 17.993 1.00 48.25 83 LYS A N 1
ATOM 623 C CA . LYS A 1 83 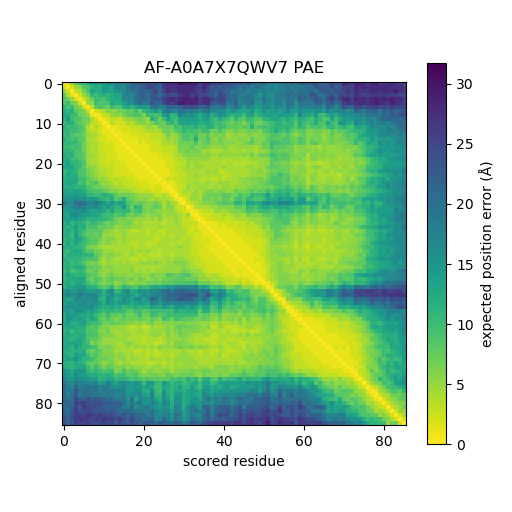? -20.170 4.408 19.311 1.00 48.25 83 LYS A CA 1
ATOM 624 C C . LYS A 1 83 ? -19.866 5.363 20.473 1.00 48.25 83 LYS A C 1
ATOM 626 O O . LYS A 1 83 ? -20.362 5.134 21.561 1.00 48.25 83 LYS A O 1
ATOM 631 N N . ASP A 1 84 ? -19.083 6.415 20.240 1.00 54.47 84 ASP A N 1
ATOM 632 C CA . ASP A 1 84 ? -18.795 7.455 21.243 1.00 54.47 84 ASP A CA 1
ATOM 633 C C . ASP A 1 84 ? -19.902 8.528 21.352 1.00 54.47 84 ASP A C 1
ATOM 635 O O . ASP A 1 84 ? -19.866 9.355 22.256 1.00 54.47 84 ASP A O 1
ATOM 639 N N . ASN A 1 85 ? -20.869 8.549 20.423 1.00 54.16 85 ASN A N 1
ATOM 640 C CA . ASN A 1 85 ? -21.986 9.511 20.410 1.00 54.16 85 ASN A CA 1
ATOM 641 C C . ASN A 1 85 ? -23.338 8.888 20.818 1.00 54.16 85 ASN A C 1
ATOM 643 O O . ASN A 1 85 ? -24.370 9.535 20.643 1.00 54.16 85 ASN A O 1
ATOM 647 N N . THR A 1 86 ? -23.346 7.647 21.315 1.00 46.28 86 THR A N 1
ATOM 648 C CA . THR A 1 86 ? -24.539 6.963 21.853 1.00 46.28 86 THR A CA 1
ATOM 649 C C . THR A 1 86 ? -24.269 6.555 23.291 1.00 46.28 86 THR A C 1
ATOM 651 O O . THR A 1 86 ? -25.183 6.713 24.124 1.00 46.28 86 THR A O 1
#

Secondary structure (DSSP, 8-state):
--TTTSHHHHHHHHHHHHHHHHHHHHHHTTT-TTHHHHHHHHHHHHHHHHH-TT-HHHHHHHHHHHHHHHHHHHHHHHHHHHHTT-

Nearest PDB structures (foldseek):
  8x6g-assembly1_H  TM=3.808E-01  e=9.856E+00  Staphylococcus aureus